Protein AF-A0A318Y4U4-F1 (afdb_monomer_lite)

Radius of gyration: 23.15 Å; chains: 1; bounding box: 52×50×46 Å

Sequence (106 aa):
MTDAGGLFGFVRLVSMAMWGQQFSDSLLEQVNRDRHNLIPLSSSGEPILDHSHHTRPPITDAQPVVRPDQPSGIFLRFTAANVAELKDLASQSMISYPEGVLHHNR

Structure (mmCIF, N/CA/C/O backbone):
data_AF-A0A318Y4U4-F1
#
_entry.id   AF-A0A318Y4U4-F1
#
loop_
_atom_site.group_PDB
_atom_site.id
_atom_site.type_symbol
_atom_site.label_atom_id
_atom_site.label_alt_id
_atom_site.label_comp_id
_atom_site.label_asym_id
_atom_site.label_entity_id
_atom_site.label_seq_id
_atom_site.pdbx_PDB_ins_code
_atom_site.Cartn_x
_atom_site.Cartn_y
_atom_site.Cartn_z
_atom_site.occupancy
_atom_site.B_iso_or_equiv
_atom_site.auth_seq_id
_atom_site.auth_comp_id
_atom_site.auth_asym_id
_atom_site.auth_atom_id
_atom_site.pdbx_PDB_model_num
ATOM 1 N N . MET A 1 1 ? 0.629 -14.071 -3.498 1.00 68.88 1 MET A N 1
ATOM 2 C CA . MET A 1 1 ? 1.237 -13.150 -2.511 1.00 68.88 1 MET A CA 1
ATOM 3 C C . MET A 1 1 ? 0.590 -11.784 -2.681 1.00 68.88 1 MET A C 1
ATOM 5 O O . MET A 1 1 ? 0.225 -11.467 -3.805 1.00 68.88 1 MET A O 1
ATOM 9 N N . THR A 1 2 ? 0.380 -11.050 -1.587 1.00 87.44 2 THR A N 1
ATOM 10 C CA . THR A 1 2 ? -0.260 -9.721 -1.556 1.00 87.44 2 THR A CA 1
ATOM 11 C C . THR A 1 2 ? 0.790 -8.643 -1.295 1.00 87.44 2 THR A C 1
ATOM 13 O O . THR A 1 2 ? 1.793 -8.931 -0.642 1.00 87.44 2 THR A O 1
ATOM 16 N N . ASP A 1 3 ? 0.567 -7.422 -1.778 1.00 92.00 3 ASP A N 1
ATOM 17 C CA . ASP A 1 3 ? 1.353 -6.258 -1.367 1.00 92.00 3 ASP A CA 1
ATOM 18 C C . ASP A 1 3 ? 0.943 -5.776 0.040 1.00 92.00 3 ASP A C 1
ATOM 20 O O . ASP A 1 3 ? 0.045 -6.339 0.681 1.00 92.00 3 ASP A O 1
ATOM 24 N N . ALA A 1 4 ? 1.606 -4.725 0.533 1.00 93.12 4 ALA A N 1
ATOM 25 C CA . ALA A 1 4 ? 1.278 -4.136 1.828 1.00 93.12 4 ALA A CA 1
ATOM 26 C C . ALA A 1 4 ? -0.168 -3.608 1.873 1.00 93.12 4 ALA A C 1
ATOM 28 O O . ALA A 1 4 ? -0.829 -3.751 2.899 1.00 93.12 4 ALA A O 1
ATOM 29 N N . GLY A 1 5 ? -0.683 -3.059 0.767 1.00 91.88 5 GLY A N 1
ATOM 30 C CA . GLY A 1 5 ? -2.060 -2.572 0.675 1.00 91.88 5 GLY A CA 1
ATOM 31 C C . GLY A 1 5 ? -3.081 -3.678 0.936 1.00 91.88 5 GLY A C 1
ATOM 32 O O . GLY A 1 5 ? -3.957 -3.523 1.788 1.00 91.88 5 GLY A O 1
ATOM 33 N N . GLY A 1 6 ? -2.933 -4.827 0.279 1.00 91.94 6 GLY A N 1
ATOM 34 C CA . GLY A 1 6 ? -3.801 -5.981 0.502 1.00 91.94 6 GLY A CA 1
ATOM 35 C C . GLY A 1 6 ? -3.600 -6.634 1.873 1.00 91.94 6 GLY A C 1
ATOM 36 O O . GLY A 1 6 ? -4.579 -7.079 2.470 1.00 91.94 6 GLY A O 1
ATOM 37 N N . LEU A 1 7 ? -2.386 -6.610 2.442 1.00 95.25 7 LEU A N 1
ATOM 38 C CA . LEU A 1 7 ? -2.161 -7.041 3.829 1.00 95.25 7 LEU A CA 1
ATOM 39 C C . LEU A 1 7 ? -2.928 -6.157 4.824 1.00 95.25 7 LEU A C 1
ATOM 41 O O . LEU A 1 7 ? -3.652 -6.677 5.672 1.00 95.25 7 LEU A O 1
ATOM 45 N N . PHE A 1 8 ? -2.814 -4.830 4.717 1.00 94.88 8 PHE A N 1
ATOM 46 C CA . PHE A 1 8 ? -3.554 -3.904 5.581 1.00 94.88 8 PHE A CA 1
ATOM 47 C C . PHE A 1 8 ? -5.068 -3.999 5.360 1.00 94.88 8 PHE A C 1
ATOM 49 O O . PHE A 1 8 ? -5.833 -3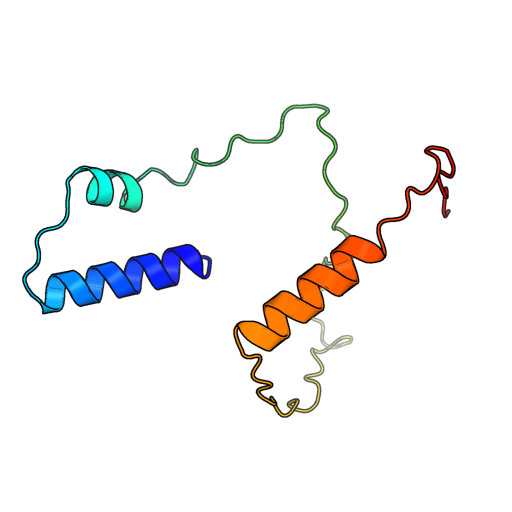.925 6.323 1.00 94.88 8 PHE A O 1
ATOM 56 N N . GLY A 1 9 ? -5.504 -4.228 4.119 1.00 93.62 9 GLY A N 1
ATOM 57 C CA . GLY A 1 9 ? -6.897 -4.525 3.792 1.00 93.62 9 GLY A CA 1
ATOM 58 C C . GLY A 1 9 ? -7.408 -5.773 4.513 1.00 93.62 9 GLY A C 1
ATOM 59 O O . GLY A 1 9 ? -8.456 -5.724 5.154 1.00 93.62 9 GLY A O 1
ATOM 60 N N . PHE A 1 10 ? -6.643 -6.865 4.494 1.00 94.56 10 PHE A N 1
ATOM 61 C CA . PHE A 1 10 ? -6.982 -8.091 5.218 1.00 94.56 10 PHE A CA 1
ATOM 62 C C . PHE A 1 10 ? -7.039 -7.875 6.736 1.00 94.56 10 PHE A C 1
ATOM 64 O O . PHE A 1 10 ? -8.024 -8.250 7.369 1.00 94.56 10 PHE A O 1
ATOM 71 N N . VAL A 1 11 ? -6.030 -7.218 7.321 1.00 96.44 11 VAL A N 1
ATOM 72 C CA . VAL A 1 11 ? -6.011 -6.904 8.761 1.00 96.44 11 VAL A CA 1
ATOM 73 C C . VAL A 1 11 ? -7.248 -6.095 9.157 1.00 96.44 11 VAL A C 1
ATOM 75 O O . VAL A 1 11 ? -7.866 -6.381 10.180 1.00 96.44 11 VAL A O 1
ATOM 78 N N . ARG A 1 12 ? -7.673 -5.136 8.323 1.00 95.44 12 ARG A N 1
ATOM 79 C CA . ARG A 1 12 ? -8.913 -4.381 8.542 1.00 95.44 12 ARG A CA 1
ATOM 80 C C . ARG A 1 12 ? -10.149 -5.287 8.566 1.00 95.44 12 ARG A C 1
ATOM 82 O O . ARG A 1 12 ? -10.978 -5.115 9.455 1.00 95.44 12 ARG A O 1
ATOM 89 N N . LEU A 1 13 ? -10.280 -6.237 7.637 1.00 96.62 13 LEU A N 1
ATOM 90 C CA . LEU A 1 13 ? -11.412 -7.178 7.607 1.00 96.62 13 LEU A CA 1
ATOM 91 C C . LEU A 1 13 ? -11.466 -8.049 8.863 1.00 96.62 13 LEU A C 1
ATOM 93 O O . LEU A 1 13 ? -12.541 -8.240 9.428 1.00 96.62 13 LEU A O 1
ATOM 97 N N . VAL A 1 14 ? -10.311 -8.536 9.322 1.00 97.25 14 VAL A N 1
ATOM 98 C CA . VAL A 1 14 ? -10.210 -9.307 10.569 1.00 97.25 14 VAL A CA 1
ATOM 99 C C . VAL A 1 14 ? -10.689 -8.467 11.752 1.00 97.25 14 VAL A C 1
ATOM 101 O O . VAL A 1 14 ? -11.542 -8.921 12.510 1.00 97.25 14 VAL A O 1
ATOM 104 N N . SER A 1 15 ? -10.219 -7.223 11.876 1.00 98.00 15 SER A N 1
ATOM 105 C CA . SER A 1 15 ? -10.656 -6.313 12.943 1.00 98.00 15 SER A CA 1
ATOM 106 C C . SER A 1 15 ? -12.166 -6.053 12.913 1.00 98.00 15 SER A C 1
ATOM 108 O O . SER A 1 15 ? -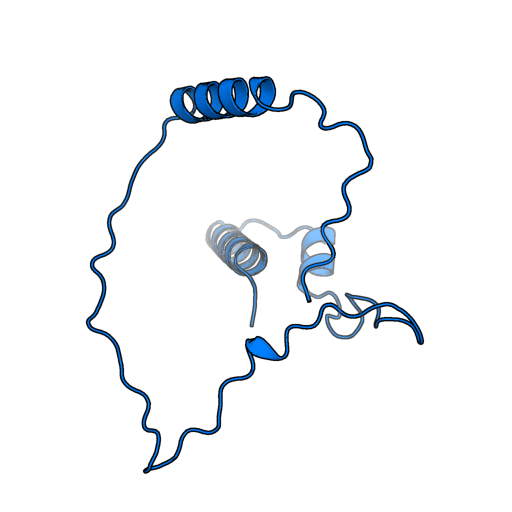12.816 -6.099 13.954 1.00 98.00 15 SER A O 1
ATOM 110 N N . MET A 1 16 ? -12.740 -5.831 11.726 1.00 98.06 16 MET A N 1
ATOM 111 C CA . MET A 1 16 ? -14.186 -5.654 11.550 1.00 98.06 16 MET A CA 1
ATOM 112 C C . MET A 1 16 ? -14.967 -6.892 12.014 1.00 98.06 16 MET A C 1
ATOM 114 O O . MET A 1 16 ? -15.917 -6.759 12.785 1.00 98.06 16 MET A O 1
ATOM 118 N N . ALA A 1 17 ? -14.538 -8.092 11.606 1.00 97.88 17 ALA A N 1
ATOM 119 C CA . ALA A 1 17 ? -15.165 -9.347 12.019 1.00 97.88 17 ALA A CA 1
ATOM 120 C C . ALA A 1 17 ? -15.103 -9.549 13.539 1.00 97.88 17 ALA A C 1
ATOM 122 O O . ALA A 1 17 ? -16.104 -9.903 14.158 1.00 97.88 17 ALA A O 1
ATOM 123 N N . MET A 1 18 ? -13.947 -9.274 14.153 1.00 98.50 18 MET A N 1
ATOM 124 C CA . MET A 1 18 ? -13.759 -9.372 15.605 1.00 98.50 18 MET A CA 1
ATOM 125 C C . MET A 1 18 ? -14.661 -8.410 16.386 1.00 98.50 18 MET A C 1
ATOM 127 O O . MET A 1 18 ? -15.048 -8.713 17.511 1.00 98.50 18 MET A O 1
ATOM 131 N N . TRP A 1 19 ? -15.012 -7.266 15.801 1.00 98.19 19 TRP A N 1
ATOM 132 C CA . TRP A 1 19 ? -15.953 -6.303 16.378 1.00 98.19 19 TRP A CA 1
ATOM 133 C C . TRP A 1 19 ? -17.415 -6.545 15.985 1.00 98.19 19 TRP A C 1
ATOM 135 O O . TRP A 1 19 ? -18.274 -5.736 16.331 1.00 98.19 19 TRP A O 1
ATOM 145 N N . GLY A 1 20 ? -17.721 -7.631 15.271 1.00 97.69 20 GLY A N 1
ATOM 146 C CA . GLY A 1 20 ? -19.082 -7.930 14.819 1.00 97.69 20 GLY A CA 1
ATOM 147 C C . GLY A 1 20 ? -19.626 -6.922 13.802 1.00 97.69 20 GLY A C 1
ATOM 148 O O . GLY A 1 20 ? -20.839 -6.778 13.661 1.00 97.69 20 GLY A O 1
ATOM 149 N N . GLN A 1 21 ? -18.747 -6.195 13.109 1.00 98.12 21 GLN A N 1
ATOM 150 C CA . GLN A 1 21 ? -19.139 -5.253 12.067 1.00 98.12 21 GLN A CA 1
ATOM 151 C C . GLN A 1 21 ? -19.495 -6.004 10.781 1.00 98.12 21 GLN A C 1
ATOM 153 O O . GLN A 1 21 ? -18.829 -6.967 10.403 1.00 98.12 21 GLN A O 1
ATOM 158 N N . GLN A 1 22 ? -20.530 -5.537 10.081 1.00 96.75 22 GLN A N 1
ATOM 159 C CA . GLN A 1 22 ? -20.870 -6.059 8.759 1.00 96.75 22 GLN A CA 1
ATOM 160 C C . GLN A 1 22 ? -19.904 -5.549 7.689 1.00 96.75 22 GLN A C 1
ATOM 162 O O . GLN A 1 22 ? -19.428 -4.411 7.734 1.00 96.75 22 GLN A O 1
ATOM 167 N N . PHE A 1 23 ? -19.654 -6.397 6.696 1.00 97.50 23 PHE A N 1
ATOM 168 C CA . PHE A 1 23 ? -18.962 -6.016 5.473 1.00 97.50 23 PHE A CA 1
ATOM 169 C C . PHE A 1 23 ? -19.959 -5.419 4.485 1.00 97.50 23 PHE A C 1
ATOM 171 O O . PHE A 1 23 ? -21.056 -5.948 4.328 1.00 97.50 23 PHE A O 1
ATOM 178 N N . SER A 1 24 ? -19.581 -4.333 3.809 1.00 96.25 24 SER A N 1
ATOM 179 C CA . SER A 1 24 ? -20.389 -3.815 2.707 1.00 96.25 24 SER A CA 1
ATOM 180 C C . SER A 1 24 ? -20.275 -4.725 1.486 1.00 96.25 24 SER A C 1
ATOM 182 O O . SER A 1 24 ? -19.218 -5.310 1.238 1.00 96.25 24 SER A O 1
ATOM 184 N N . ASP A 1 25 ? -21.324 -4.774 0.668 1.00 97.12 25 ASP A N 1
ATOM 185 C CA . ASP A 1 25 ? -21.319 -5.561 -0.571 1.00 97.12 25 ASP A CA 1
ATOM 186 C C . ASP A 1 25 ? -20.193 -5.129 -1.518 1.00 97.12 25 ASP A C 1
ATOM 188 O O . ASP A 1 25 ? -19.487 -5.966 -2.071 1.00 97.12 25 ASP A O 1
ATOM 192 N N . SER A 1 26 ? -19.936 -3.820 -1.619 1.00 95.75 26 SER A N 1
ATOM 193 C CA . SER A 1 26 ? -18.828 -3.270 -2.412 1.00 95.75 26 SER A CA 1
ATOM 194 C C . SER A 1 26 ? -17.450 -3.746 -1.943 1.00 95.75 26 SER A C 1
ATOM 196 O O . SER A 1 26 ? -16.553 -3.972 -2.754 1.00 95.75 26 SER A O 1
ATOM 198 N N . LEU A 1 27 ? -17.272 -3.911 -0.630 1.00 94.12 27 LEU A N 1
ATOM 199 C CA . LEU A 1 27 ? -16.032 -4.411 -0.052 1.00 94.12 27 LEU A CA 1
ATOM 200 C C . LEU A 1 27 ? -15.874 -5.896 -0.365 1.00 94.12 27 LEU A C 1
ATOM 202 O O . LEU A 1 27 ? -14.797 -6.310 -0.784 1.00 94.12 27 LEU A O 1
ATOM 206 N N . LEU A 1 28 ? -16.946 -6.677 -0.206 1.00 95.19 28 LEU A N 1
ATOM 207 C CA . LEU A 1 28 ? -16.962 -8.097 -0.550 1.00 95.19 28 LEU A CA 1
ATOM 208 C C . LEU A 1 28 ? -16.693 -8.323 -2.040 1.00 95.19 28 LEU A C 1
ATOM 210 O O . LEU A 1 28 ? -15.910 -9.204 -2.386 1.00 95.19 28 LEU A O 1
ATOM 214 N N . GLU A 1 29 ? -17.273 -7.510 -2.917 1.00 94.69 29 GLU A N 1
ATOM 215 C CA . GLU A 1 29 ? -17.002 -7.553 -4.353 1.00 94.69 29 GLU A CA 1
ATOM 216 C C . GLU A 1 29 ? -15.528 -7.249 -4.648 1.00 94.69 29 GLU A C 1
ATOM 218 O O . GLU A 1 29 ? -14.873 -7.976 -5.394 1.00 94.69 29 GLU A O 1
ATOM 223 N N . GLN A 1 30 ? -14.970 -6.206 -4.025 1.00 91.62 30 GLN A N 1
ATOM 224 C CA . GLN A 1 30 ? -13.582 -5.808 -4.248 1.00 91.62 30 GLN A CA 1
ATOM 225 C C . GLN A 1 30 ? -12.586 -6.886 -3.803 1.00 91.62 30 GLN A C 1
ATOM 227 O O . GLN A 1 30 ? -11.635 -7.168 -4.531 1.00 91.62 30 GLN A O 1
ATOM 232 N N . VAL A 1 31 ? -12.778 -7.486 -2.625 1.00 92.19 31 VAL A N 1
ATOM 233 C CA . VAL A 1 31 ? -11.830 -8.474 -2.072 1.00 92.19 31 VAL A CA 1
ATOM 234 C C . VAL A 1 31 ? -11.926 -9.837 -2.756 1.00 92.19 31 VAL A C 1
ATOM 236 O O . VAL A 1 31 ? -10.964 -10.599 -2.711 1.00 92.19 31 VAL A O 1
ATOM 239 N N . ASN A 1 32 ? -13.057 -10.129 -3.406 1.00 93.00 32 ASN A N 1
ATOM 240 C CA . ASN A 1 32 ? -13.282 -11.357 -4.174 1.00 93.00 32 ASN A CA 1
ATOM 241 C C . ASN A 1 32 ? -13.113 -11.170 -5.689 1.00 93.00 32 ASN A C 1
ATOM 243 O O . ASN A 1 32 ? -13.395 -12.092 -6.455 1.00 93.00 32 ASN A O 1
ATOM 247 N N . ARG A 1 33 ? -12.669 -9.993 -6.144 1.00 92.56 33 ARG A N 1
ATOM 248 C CA . ARG A 1 33 ? -12.481 -9.712 -7.568 1.00 92.56 33 ARG A CA 1
ATOM 249 C C . ARG A 1 33 ? -11.485 -10.690 -8.193 1.00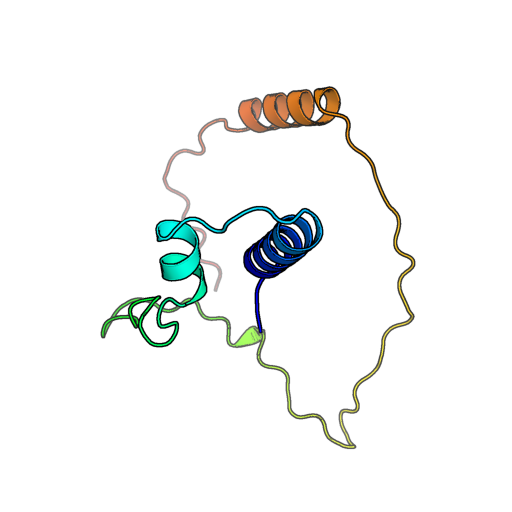 92.56 33 ARG A C 1
ATOM 251 O O . ARG A 1 33 ? -10.436 -10.979 -7.613 1.00 92.56 33 ARG A O 1
ATOM 258 N N . ASP A 1 34 ? -11.791 -11.157 -9.405 1.00 92.56 34 ASP A N 1
ATOM 259 C CA . ASP A 1 34 ? -10.871 -12.005 -10.162 1.00 92.56 34 ASP A CA 1
ATOM 260 C C . ASP A 1 34 ? -9.551 -11.267 -10.422 1.00 92.56 34 ASP A C 1
ATOM 262 O O . ASP A 1 34 ? -9.499 -10.212 -11.057 1.00 92.56 34 ASP A O 1
ATOM 266 N N . ARG A 1 35 ? -8.468 -11.850 -9.913 1.00 88.94 35 ARG A N 1
ATOM 267 C CA . ARG A 1 35 ? -7.115 -11.304 -10.015 1.00 88.94 35 ARG A CA 1
ATOM 268 C C . ARG A 1 35 ? -6.415 -11.671 -11.317 1.00 88.94 35 ARG A C 1
ATOM 270 O O . ARG A 1 35 ? -5.401 -11.052 -11.624 1.00 88.94 35 ARG A O 1
ATOM 277 N N . HIS A 1 36 ? -6.910 -12.660 -12.064 1.00 87.31 36 HIS A N 1
ATOM 278 C CA . HIS A 1 36 ? -6.273 -13.090 -13.313 1.00 87.31 36 HIS A CA 1
ATOM 279 C C . HIS A 1 36 ? -6.334 -12.013 -14.393 1.00 87.31 36 HIS A C 1
ATOM 281 O O . HIS A 1 36 ? -5.385 -11.869 -15.155 1.00 87.31 36 HIS A O 1
ATOM 287 N N . ASN A 1 37 ? -7.420 -11.243 -14.413 1.00 87.19 37 ASN A N 1
ATOM 288 C CA . ASN A 1 37 ? -7.695 -10.247 -15.446 1.00 87.19 37 ASN A CA 1
ATOM 289 C C . ASN A 1 37 ? -7.732 -8.812 -14.897 1.00 87.19 37 ASN A C 1
ATOM 291 O O . ASN A 1 37 ? -8.212 -7.904 -15.569 1.00 87.19 37 ASN A O 1
ATOM 295 N N . LEU A 1 38 ? -7.262 -8.599 -13.661 1.00 88.00 38 LEU A N 1
ATOM 296 C CA . LEU A 1 38 ? -7.352 -7.296 -12.996 1.00 88.00 38 LEU A CA 1
ATOM 297 C C . LEU A 1 38 ? -6.441 -6.244 -13.640 1.00 88.00 38 LEU A C 1
ATOM 299 O O . LEU A 1 38 ? -6.812 -5.077 -13.731 1.00 88.00 38 LEU A O 1
ATOM 303 N N . ILE A 1 39 ? -5.247 -6.663 -14.055 1.00 86.50 39 ILE A N 1
ATOM 304 C CA . ILE A 1 39 ? -4.288 -5.824 -14.770 1.00 86.50 39 ILE A CA 1
ATOM 305 C C . ILE A 1 39 ? -4.288 -6.309 -16.220 1.00 86.50 39 ILE A C 1
ATOM 307 O O . ILE A 1 39 ? -3.963 -7.478 -16.450 1.00 86.50 39 ILE A O 1
ATOM 311 N N . PRO A 1 40 ? -4.664 -5.459 -17.191 1.00 85.25 40 PRO A N 1
ATOM 312 C CA . PRO A 1 40 ? -4.588 -5.814 -18.598 1.00 85.25 40 PRO A CA 1
ATOM 313 C C . PRO A 1 40 ? -3.168 -6.231 -18.972 1.00 85.25 40 PRO A C 1
ATOM 315 O O . PRO A 1 40 ? -2.194 -5.613 -18.541 1.00 85.25 40 PRO A O 1
ATOM 318 N N . LEU A 1 41 ? -3.056 -7.284 -19.779 1.00 84.19 41 LEU A N 1
ATOM 319 C CA . LEU A 1 41 ? -1.768 -7.664 -20.337 1.00 84.19 41 LEU A CA 1
ATOM 320 C C . LEU A 1 41 ? -1.276 -6.574 -21.287 1.00 84.19 41 LEU A C 1
ATOM 322 O O . LEU A 1 41 ? -2.065 -5.945 -21.995 1.00 84.19 41 LEU A O 1
ATOM 326 N N . SER A 1 42 ? 0.042 -6.401 -21.306 1.00 83.88 42 SER A N 1
ATOM 327 C CA . SER A 1 42 ? 0.705 -5.483 -22.219 1.00 83.88 42 SER A CA 1
ATOM 328 C C . SER A 1 42 ? 0.415 -5.852 -23.678 1.00 83.88 42 SER A C 1
ATOM 330 O O . SER A 1 42 ? 0.363 -7.033 -24.040 1.00 83.88 42 SER A O 1
ATOM 332 N N . SER A 1 43 ? 0.185 -4.840 -24.514 1.00 83.38 43 SER A N 1
ATOM 333 C CA . SER A 1 43 ? -0.132 -5.035 -25.934 1.00 83.38 43 SER A CA 1
ATOM 334 C C . SER A 1 43 ? 1.121 -5.315 -26.773 1.00 83.38 43 SER A C 1
ATOM 336 O O . SER A 1 43 ? 2.243 -4.986 -26.390 1.00 83.38 43 SER A O 1
ATOM 338 N N . SER A 1 44 ? 0.949 -5.932 -27.947 1.00 82.69 44 SER A N 1
ATOM 339 C CA . SER A 1 44 ? 2.073 -6.154 -28.864 1.00 82.69 44 SER A CA 1
ATOM 340 C C . SER A 1 44 ? 2.683 -4.812 -29.290 1.00 82.69 44 SER A C 1
ATOM 342 O O . SER A 1 44 ? 2.001 -3.987 -29.892 1.00 82.69 44 SER A O 1
ATOM 344 N N . GLY A 1 45 ? 3.963 -4.604 -28.970 1.00 82.75 45 GLY A N 1
ATOM 345 C CA . GLY A 1 45 ? 4.705 -3.378 -29.288 1.00 82.75 45 GLY A CA 1
ATOM 346 C C . GLY A 1 45 ? 4.774 -2.349 -28.157 1.00 82.75 45 GLY A C 1
ATOM 347 O O . GLY A 1 45 ? 5.449 -1.334 -28.315 1.00 82.75 45 GLY A O 1
ATOM 348 N N . GLU A 1 46 ? 4.130 -2.598 -27.016 1.00 84.31 46 GLU A N 1
ATOM 349 C CA . GLU A 1 46 ? 4.301 -1.753 -25.837 1.00 84.31 46 GLU A CA 1
ATOM 350 C C . GLU A 1 46 ? 5.711 -1.950 -25.240 1.00 84.31 46 GLU A C 1
ATOM 352 O O . GLU A 1 46 ? 6.167 -3.088 -25.075 1.00 84.31 46 GLU A O 1
ATOM 357 N N . PRO A 1 47 ? 6.447 -0.862 -24.951 1.00 81.62 47 PRO A N 1
ATOM 358 C CA . PRO A 1 47 ? 7.796 -0.956 -24.414 1.00 81.62 47 PRO A CA 1
ATOM 359 C C . PRO A 1 47 ? 7.768 -1.517 -22.987 1.00 81.62 47 PRO A C 1
ATOM 361 O O . PRO A 1 47 ? 7.225 -0.902 -22.072 1.00 81.62 47 PRO A O 1
ATOM 364 N N . ILE A 1 48 ? 8.393 -2.678 -22.789 1.00 82.88 48 ILE A N 1
ATOM 365 C CA . ILE A 1 48 ? 8.585 -3.277 -21.464 1.00 82.88 48 ILE A CA 1
ATOM 366 C C . ILE A 1 48 ? 9.850 -2.681 -20.838 1.00 82.88 48 ILE A C 1
ATOM 368 O O . ILE A 1 48 ? 10.891 -2.598 -21.491 1.00 82.88 48 ILE A O 1
ATOM 372 N N . LEU A 1 49 ? 9.774 -2.286 -19.564 1.00 83.38 49 LEU A N 1
ATOM 373 C CA . LEU A 1 49 ? 10.955 -1.887 -18.798 1.00 83.38 49 LEU A CA 1
ATOM 374 C C . LEU A 1 49 ? 11.903 -3.083 -18.646 1.00 83.38 49 LEU A C 1
ATOM 376 O O . LEU A 1 49 ? 11.516 -4.140 -18.142 1.00 83.38 49 LEU A O 1
ATOM 380 N N . ASP A 1 50 ? 13.153 -2.916 -19.076 1.00 83.94 50 ASP A N 1
ATOM 381 C CA . ASP A 1 50 ? 14.153 -3.973 -18.982 1.00 83.94 50 ASP A CA 1
ATOM 382 C C . ASP A 1 50 ? 14.669 -4.123 -17.541 1.00 83.94 50 ASP A C 1
ATOM 384 O O . ASP A 1 50 ? 15.552 -3.402 -17.070 1.00 83.94 50 ASP A O 1
ATOM 388 N N . HIS A 1 51 ? 14.110 -5.107 -16.840 1.00 83.56 51 HIS A N 1
ATOM 389 C CA . HIS A 1 51 ? 14.541 -5.527 -15.507 1.00 83.56 51 HIS A CA 1
ATOM 390 C C . HIS A 1 51 ? 15.416 -6.787 -15.531 1.00 83.56 51 HIS A C 1
ATOM 392 O O . HIS A 1 51 ? 15.616 -7.413 -14.488 1.00 83.56 51 HIS A O 1
ATOM 398 N N . SER A 1 52 ? 15.952 -7.188 -16.689 1.00 82.62 52 SER A N 1
ATOM 399 C CA . SER A 1 52 ? 16.760 -8.410 -16.826 1.00 82.62 52 SER A CA 1
ATOM 400 C C . SER A 1 52 ? 17.970 -8.438 -15.887 1.00 82.62 52 SER A C 1
ATOM 402 O O . SER A 1 52 ? 18.350 -9.507 -15.411 1.00 82.62 52 SER A O 1
ATOM 404 N N . HIS A 1 53 ? 18.504 -7.272 -15.520 1.00 82.62 53 HIS A N 1
ATOM 405 C CA . HIS A 1 53 ? 19.581 -7.106 -14.542 1.00 82.62 53 HIS A CA 1
ATOM 406 C C . HIS A 1 53 ? 19.221 -7.559 -13.111 1.00 82.62 53 HIS A C 1
ATOM 408 O O . HIS A 1 53 ? 20.116 -7.798 -12.303 1.00 82.62 53 HIS A O 1
ATOM 414 N N . HIS A 1 54 ? 17.935 -7.709 -12.778 1.00 83.00 54 HIS A N 1
ATOM 415 C CA . HIS A 1 54 ? 17.479 -8.296 -11.511 1.00 83.00 54 HIS A CA 1
ATOM 416 C C . HIS A 1 54 ? 17.350 -9.823 -11.560 1.00 83.00 54 HIS A C 1
ATOM 418 O O . HIS A 1 54 ? 17.031 -10.446 -10.543 1.00 83.00 54 HIS A O 1
ATOM 424 N N . THR A 1 55 ? 17.596 -10.447 -12.716 1.00 83.50 55 THR A N 1
ATOM 425 C CA . THR A 1 55 ? 17.566 -11.905 -12.840 1.00 83.50 55 THR A CA 1
ATOM 426 C C . THR A 1 55 ? 18.679 -12.492 -11.990 1.00 83.50 55 THR A C 1
ATOM 428 O O . THR A 1 55 ? 19.866 -12.311 -12.261 1.00 83.50 55 THR A O 1
ATOM 431 N N . ARG A 1 56 ? 18.295 -13.212 -10.937 1.00 78.81 56 ARG A N 1
ATOM 432 C CA . ARG A 1 56 ? 19.254 -13.904 -10.084 1.00 78.81 56 ARG A CA 1
ATOM 433 C C . ARG A 1 56 ? 19.895 -15.057 -10.869 1.00 78.81 56 ARG A C 1
ATOM 435 O O . ARG A 1 56 ? 19.148 -15.893 -11.382 1.00 78.81 56 ARG A O 1
ATOM 442 N N . PRO A 1 57 ? 21.235 -15.161 -10.921 1.00 82.88 57 PRO A N 1
ATOM 443 C CA . PRO A 1 57 ? 21.896 -16.342 -11.463 1.00 82.88 57 PRO A CA 1
ATOM 444 C C . PRO A 1 57 ? 21.481 -17.619 -10.711 1.00 82.88 57 PRO A C 1
ATOM 446 O O . PRO A 1 57 ? 21.140 -17.542 -9.522 1.00 82.88 57 PRO A O 1
ATOM 449 N N . PRO A 1 58 ? 21.512 -18.794 -11.364 1.00 84.81 58 PRO A N 1
ATOM 450 C CA . PRO A 1 58 ? 21.241 -20.063 -10.701 1.00 84.81 58 PRO A CA 1
ATOM 451 C C . PRO A 1 58 ? 22.152 -20.268 -9.491 1.00 84.81 58 PRO A C 1
ATOM 453 O O . PRO A 1 58 ? 23.361 -20.056 -9.561 1.00 84.81 58 PRO A O 1
ATOM 456 N N . ILE A 1 59 ? 21.569 -20.714 -8.381 1.00 88.19 59 ILE A N 1
ATOM 457 C CA . ILE A 1 59 ? 22.346 -21.114 -7.208 1.00 88.19 59 ILE A CA 1
ATOM 458 C C . ILE A 1 59 ? 23.010 -22.450 -7.544 1.00 88.19 59 ILE A C 1
ATOM 460 O O . ILE A 1 59 ? 22.319 -23.414 -7.872 1.00 88.19 59 ILE A O 1
ATOM 464 N N . THR A 1 60 ? 24.337 -22.503 -7.471 1.00 87.81 60 THR A N 1
ATOM 465 C CA . THR A 1 60 ? 25.134 -23.709 -7.744 1.00 87.81 60 THR A CA 1
ATOM 466 C C . THR A 1 60 ? 26.165 -23.914 -6.642 1.00 87.81 60 THR A C 1
ATOM 468 O O . THR A 1 60 ? 26.451 -22.986 -5.888 1.00 87.81 60 THR A O 1
ATOM 471 N N . ASP A 1 61 ? 26.776 -25.096 -6.568 1.00 87.00 61 ASP A N 1
ATOM 472 C CA . ASP A 1 61 ? 27.860 -25.351 -5.606 1.00 87.00 61 ASP A CA 1
ATOM 473 C C . ASP A 1 61 ? 29.067 -24.421 -5.829 1.00 87.00 61 ASP A C 1
ATOM 475 O O . ASP A 1 61 ? 29.737 -24.027 -4.878 1.00 87.00 61 ASP A O 1
ATOM 479 N N . ALA A 1 62 ? 29.310 -24.007 -7.079 1.00 85.44 62 ALA A N 1
ATOM 480 C CA . ALA A 1 62 ? 30.344 -23.033 -7.431 1.00 85.44 62 ALA A CA 1
ATOM 481 C C . ALA A 1 62 ? 29.952 -21.578 -7.102 1.00 85.44 62 ALA A C 1
ATOM 483 O O . ALA A 1 62 ? 30.814 -20.700 -7.066 1.00 85.44 62 ALA A O 1
ATOM 484 N N . GLN A 1 63 ? 28.660 -21.308 -6.888 1.00 81.50 63 GLN A N 1
ATOM 485 C CA . GLN A 1 63 ? 28.095 -19.986 -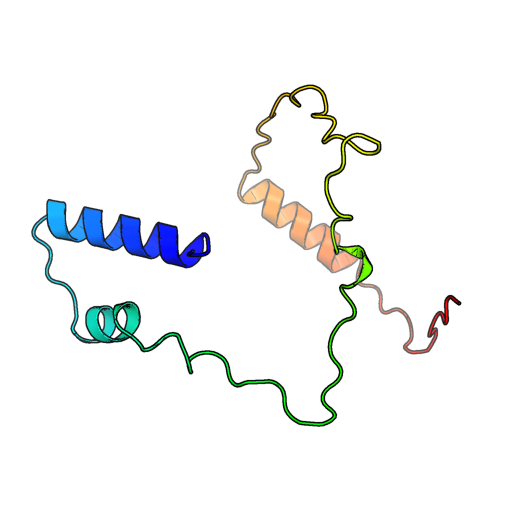6.597 1.00 81.50 63 GLN A CA 1
ATOM 486 C C . GLN A 1 63 ? 27.016 -20.102 -5.503 1.00 81.50 63 GLN A C 1
ATOM 488 O O . GLN A 1 63 ? 25.817 -19.955 -5.781 1.00 81.50 63 GLN A O 1
ATOM 493 N N . PRO A 1 64 ? 27.415 -20.404 -4.252 1.00 83.81 64 PRO A N 1
ATOM 494 C CA . PRO A 1 64 ? 26.478 -20.545 -3.148 1.00 83.81 64 PRO A CA 1
ATOM 495 C C . PRO A 1 64 ? 25.894 -19.187 -2.743 1.00 83.81 64 PRO A C 1
ATOM 497 O O . PRO A 1 64 ? 26.499 -18.130 -2.928 1.00 83.81 64 PRO A O 1
ATOM 500 N N . VAL A 1 65 ? 24.709 -19.205 -2.127 1.00 82.88 65 VAL A N 1
ATOM 501 C CA . VAL A 1 65 ? 24.121 -17.993 -1.542 1.00 82.88 65 VAL A CA 1
ATOM 502 C C . VAL A 1 65 ? 24.936 -17.577 -0.320 1.00 82.88 65 VAL A C 1
ATOM 504 O O . VAL A 1 65 ? 24.809 -18.176 0.747 1.00 82.88 65 VAL A O 1
ATOM 507 N N . VAL A 1 66 ? 25.723 -16.513 -0.453 1.00 80.81 66 VAL A N 1
ATOM 508 C CA . VAL A 1 66 ? 26.349 -15.840 0.690 1.00 80.81 66 VAL A CA 1
ATOM 509 C C . VAL A 1 66 ? 25.283 -14.990 1.375 1.00 80.81 66 VAL A C 1
ATOM 511 O O . VAL A 1 66 ? 24.695 -14.103 0.754 1.00 80.81 66 VAL A O 1
ATOM 514 N N . ARG A 1 67 ? 24.993 -15.274 2.649 1.00 75.00 67 ARG A N 1
ATOM 515 C CA . ARG A 1 67 ? 24.1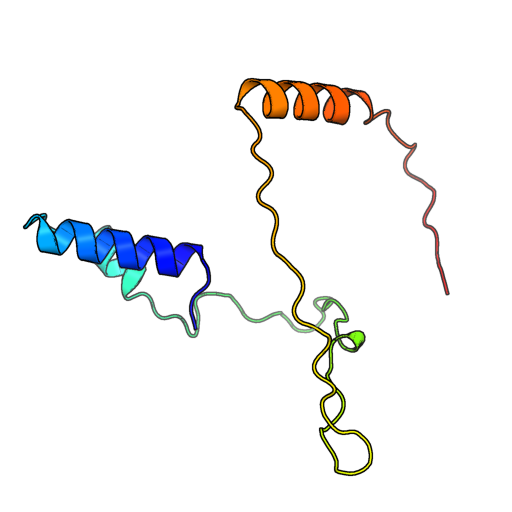62 -14.381 3.461 1.00 75.00 67 ARG A CA 1
ATOM 516 C C . ARG A 1 67 ? 25.069 -13.278 3.999 1.00 75.00 67 ARG A C 1
ATOM 518 O O . ARG A 1 67 ? 26.011 -13.616 4.711 1.00 75.00 67 ARG A O 1
ATOM 525 N N . PRO A 1 68 ? 24.828 -12.004 3.663 1.00 74.94 68 PRO A N 1
ATOM 526 C CA . PRO A 1 68 ? 25.529 -10.924 4.335 1.00 74.94 68 PRO A CA 1
ATOM 527 C C . PRO A 1 68 ? 25.198 -10.943 5.831 1.00 74.94 68 PRO A C 1
ATOM 529 O O . PRO A 1 68 ? 24.134 -11.434 6.229 1.00 74.94 68 PRO A O 1
ATOM 532 N N . ASP A 1 69 ? 26.108 -10.395 6.639 1.00 81.50 69 ASP A N 1
ATOM 533 C CA . ASP A 1 69 ? 25.867 -10.160 8.061 1.00 81.50 69 ASP A CA 1
ATOM 534 C C . ASP A 1 69 ? 24.551 -9.405 8.250 1.00 81.50 69 ASP A C 1
ATOM 536 O O . ASP A 1 69 ? 24.185 -8.539 7.452 1.00 81.50 69 ASP A O 1
ATOM 540 N N . GLN A 1 70 ? 23.812 -9.767 9.296 1.00 74.69 70 GLN A N 1
ATOM 541 C CA . GLN A 1 70 ? 22.474 -9.245 9.519 1.00 74.69 70 GLN A CA 1
ATOM 542 C C . GLN A 1 70 ? 22.562 -7.740 9.829 1.00 74.69 70 GLN A C 1
ATOM 544 O O . GLN A 1 70 ? 23.109 -7.371 10.871 1.00 74.69 70 GLN A O 1
ATOM 549 N N . PRO A 1 71 ? 22.052 -6.852 8.955 1.00 76.19 71 PRO A N 1
ATOM 550 C CA . PRO A 1 71 ? 22.113 -5.423 9.218 1.00 76.19 71 PRO A CA 1
ATOM 551 C C . PRO A 1 71 ? 21.243 -5.091 10.433 1.00 76.19 71 PRO A C 1
ATOM 553 O O . PRO A 1 71 ? 20.127 -5.601 10.572 1.00 76.19 71 PRO A O 1
ATOM 556 N N . SER A 1 72 ? 21.735 -4.222 11.317 1.00 82.31 72 SER A N 1
ATOM 557 C CA . SER A 1 72 ? 20.924 -3.678 12.403 1.00 82.31 72 SER A CA 1
ATOM 558 C C . SER A 1 72 ? 19.944 -2.646 11.839 1.00 82.31 72 SER A C 1
ATOM 560 O O . SER A 1 72 ? 20.324 -1.674 11.190 1.00 82.31 72 SER A O 1
ATOM 562 N N . GLY A 1 73 ? 18.649 -2.873 12.059 1.00 83.06 73 GLY A N 1
ATOM 563 C CA . GLY A 1 73 ? 17.617 -1.909 11.692 1.00 83.06 73 GLY A CA 1
ATOM 564 C C . GLY A 1 73 ? 17.580 -0.755 12.691 1.00 83.06 73 GLY A C 1
ATOM 565 O O . GLY A 1 73 ? 17.447 -0.988 13.891 1.00 83.06 73 GLY A O 1
ATOM 566 N N . ILE A 1 74 ? 17.659 0.483 12.203 1.00 90.38 74 ILE A N 1
ATOM 567 C CA . ILE A 1 74 ? 17.369 1.684 12.995 1.00 90.38 74 ILE A CA 1
ATOM 568 C C . ILE A 1 74 ? 16.037 2.284 12.544 1.00 90.38 74 ILE A C 1
ATOM 570 O O . ILE A 1 74 ? 15.739 2.333 11.351 1.00 90.38 74 ILE A O 1
ATOM 574 N N . PHE A 1 75 ? 15.237 2.761 13.495 1.00 89.94 75 PHE A N 1
ATOM 575 C CA . PHE A 1 75 ? 14.019 3.508 13.199 1.00 89.94 75 PHE A CA 1
ATOM 576 C C . PHE A 1 75 ? 14.295 5.000 13.343 1.00 89.94 75 PHE A C 1
ATOM 578 O O . PHE A 1 75 ? 14.627 5.475 14.428 1.00 89.94 75 PHE A O 1
ATOM 585 N N . LEU A 1 76 ? 14.121 5.742 12.253 1.00 94.31 76 LEU A N 1
ATOM 586 C CA . LEU A 1 76 ? 14.146 7.200 12.258 1.00 94.31 76 LEU A CA 1
ATOM 587 C C . LEU A 1 76 ? 12.711 7.707 12.160 1.00 94.31 76 LEU A C 1
ATOM 589 O O . LEU A 1 76 ? 11.955 7.295 11.281 1.00 94.31 76 LEU A O 1
ATOM 593 N N . ARG A 1 77 ? 12.321 8.591 13.079 1.00 95.06 77 ARG A N 1
ATOM 594 C CA . ARG A 1 77 ? 10.965 9.136 13.131 1.00 95.06 77 ARG A CA 1
ATOM 595 C C . ARG A 1 77 ? 10.955 10.568 12.622 1.00 95.06 77 ARG A C 1
ATOM 597 O O . ARG A 1 77 ? 11.682 11.415 13.129 1.00 95.06 77 ARG A O 1
ATOM 604 N N . PHE A 1 78 ? 10.050 10.841 11.693 1.00 96.38 78 PHE A N 1
ATOM 605 C CA . PHE A 1 78 ? 9.760 12.186 11.216 1.00 96.38 78 PHE A CA 1
ATOM 606 C C . PHE A 1 78 ? 8.404 12.630 11.759 1.00 96.38 78 PHE A C 1
ATOM 608 O O . PHE A 1 78 ? 7.441 11.860 11.764 1.00 96.38 78 PHE A O 1
ATOM 615 N N . THR A 1 79 ? 8.333 13.861 12.260 1.00 97.75 79 THR A N 1
ATOM 616 C CA . THR A 1 79 ? 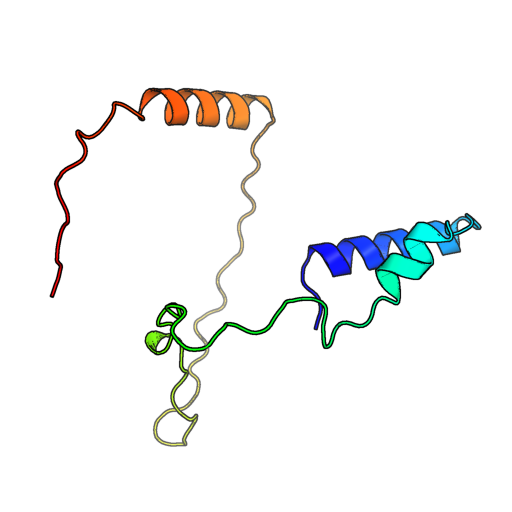7.052 14.478 12.624 1.00 97.75 79 THR A CA 1
ATOM 617 C C . THR A 1 79 ? 6.355 15.008 11.369 1.00 97.75 79 THR A C 1
ATOM 619 O O . THR A 1 79 ? 6.995 15.197 10.336 1.00 97.75 79 THR A O 1
ATOM 622 N N . ALA A 1 80 ? 5.054 15.297 11.458 1.00 97.38 80 ALA A N 1
ATOM 623 C CA . ALA A 1 80 ? 4.332 15.936 10.357 1.00 97.38 80 ALA A CA 1
ATOM 624 C C . ALA A 1 80 ? 4.952 17.292 9.959 1.00 97.38 80 ALA A C 1
ATOM 626 O O . ALA A 1 80 ? 5.024 17.594 8.772 1.00 97.38 80 ALA A O 1
ATOM 627 N N . ALA A 1 81 ? 5.456 18.063 10.933 1.00 97.88 81 ALA A N 1
ATOM 628 C CA . ALA A 1 81 ? 6.149 19.325 10.679 1.00 97.88 81 ALA A CA 1
ATOM 629 C C . ALA A 1 81 ? 7.465 19.107 9.913 1.00 97.88 81 ALA A C 1
ATOM 631 O O . ALA A 1 81 ? 7.684 19.762 8.900 1.00 97.88 81 ALA A O 1
ATOM 632 N N . ASN A 1 82 ? 8.279 18.123 10.323 1.00 97.38 82 ASN A N 1
ATOM 633 C CA . ASN A 1 82 ? 9.524 17.787 9.621 1.00 97.38 82 ASN A CA 1
ATOM 634 C C . ASN A 1 82 ? 9.245 17.391 8.162 1.00 97.38 82 ASN A C 1
ATOM 636 O O . ASN A 1 82 ? 9.974 17.779 7.259 1.00 97.38 82 ASN A O 1
ATOM 640 N N . VAL A 1 83 ? 8.190 16.603 7.919 1.00 97.44 83 VAL A N 1
ATOM 641 C CA . VAL A 1 83 ? 7.814 16.184 6.559 1.00 97.44 83 VAL A CA 1
ATOM 642 C C . VAL A 1 83 ? 7.321 17.370 5.727 1.00 97.44 83 VAL A C 1
ATOM 644 O O . VAL A 1 83 ? 7.640 17.442 4.542 1.00 97.44 83 VAL A O 1
ATOM 647 N N . ALA A 1 84 ? 6.569 18.298 6.325 1.00 97.44 84 ALA A N 1
ATOM 648 C CA . ALA A 1 84 ? 6.116 19.509 5.644 1.00 97.44 84 ALA A CA 1
ATOM 649 C C . ALA A 1 84 ? 7.301 20.387 5.215 1.00 97.44 84 ALA A C 1
ATOM 651 O O . ALA A 1 84 ? 7.393 20.749 4.047 1.00 97.44 84 ALA A O 1
ATOM 652 N N . GLU A 1 85 ? 8.255 20.624 6.114 1.00 96.88 85 GLU A N 1
ATOM 653 C CA . GLU A 1 85 ? 9.474 21.382 5.813 1.00 96.88 85 GLU A CA 1
ATOM 654 C C . GLU A 1 85 ? 10.303 20.719 4.700 1.00 96.88 85 GLU A C 1
ATOM 656 O O . GLU A 1 85 ? 10.709 21.378 3.744 1.00 96.88 85 GLU A O 1
ATOM 661 N N . LEU A 1 86 ? 10.495 19.394 4.765 1.00 95.62 86 LEU A N 1
ATOM 662 C CA . LEU A 1 86 ? 11.189 18.639 3.715 1.00 95.62 86 LEU A CA 1
ATOM 663 C C . LEU A 1 86 ? 10.491 18.766 2.357 1.00 95.62 86 LEU A C 1
ATOM 665 O O . LEU A 1 86 ? 11.158 18.890 1.328 1.00 95.62 86 LEU A O 1
ATOM 669 N N . LYS A 1 87 ? 9.155 18.740 2.344 1.00 95.62 87 LYS A N 1
ATOM 670 C CA . LYS A 1 87 ? 8.367 18.931 1.125 1.00 95.62 87 LYS A CA 1
ATOM 671 C C . LYS A 1 87 ? 8.549 20.339 0.561 1.00 95.62 87 LYS A C 1
ATOM 673 O O . LYS A 1 87 ? 8.716 20.469 -0.652 1.00 95.62 87 LYS A O 1
ATOM 678 N N . ASP A 1 88 ? 8.533 21.367 1.403 1.00 95.81 88 ASP A N 1
ATOM 679 C CA . ASP A 1 88 ? 8.709 22.757 0.973 1.00 95.81 88 ASP A CA 1
ATOM 680 C C . ASP A 1 88 ? 10.099 22.968 0.361 1.00 95.81 88 ASP A C 1
ATOM 682 O O . ASP A 1 88 ? 10.210 23.493 -0.748 1.00 95.81 88 ASP A O 1
ATOM 686 N N . LEU A 1 89 ? 11.150 22.461 1.014 1.00 95.12 89 LEU A N 1
ATOM 687 C CA . LEU A 1 89 ? 12.524 22.497 0.501 1.00 95.12 89 LEU A CA 1
ATOM 688 C C . LEU A 1 89 ? 12.660 21.775 -0.849 1.00 95.12 89 LEU A C 1
ATOM 690 O O . LEU A 1 89 ? 13.259 22.310 -1.782 1.00 95.12 89 LEU A O 1
ATOM 694 N N . ALA A 1 90 ? 12.081 20.578 -0.983 1.00 93.38 90 ALA A N 1
ATOM 695 C CA . ALA A 1 90 ? 12.106 19.820 -2.236 1.00 93.38 90 ALA A CA 1
ATOM 696 C C . ALA A 1 90 ? 11.312 20.504 -3.361 1.00 93.38 90 ALA A C 1
ATOM 698 O O . ALA A 1 90 ? 11.664 20.398 -4.532 1.00 93.38 90 ALA A O 1
ATOM 699 N N . SER A 1 91 ? 10.246 21.226 -3.015 1.00 93.50 91 SER A N 1
ATOM 700 C CA . SER A 1 91 ? 9.435 21.958 -3.993 1.00 93.50 91 SER A CA 1
ATOM 701 C C . SER A 1 91 ? 10.163 23.198 -4.519 1.00 93.50 91 SER A C 1
ATOM 703 O O . SER A 1 91 ? 9.968 23.584 -5.668 1.00 93.50 91 SER A O 1
ATOM 705 N N . GLN A 1 92 ? 11.032 23.806 -3.707 1.00 85.12 92 GLN A N 1
ATOM 706 C CA . GLN A 1 92 ? 11.842 24.967 -4.092 1.00 85.12 92 GLN A CA 1
ATOM 707 C C . GLN A 1 92 ? 13.022 24.604 -5.007 1.00 85.12 92 GLN A C 1
ATOM 709 O O . GLN A 1 92 ? 13.455 25.440 -5.798 1.00 85.12 92 GLN A O 1
ATOM 714 N N . SER A 1 93 ? 13.538 23.371 -4.934 1.00 67.00 93 SER A N 1
ATOM 715 C CA . SER A 1 93 ? 14.657 22.914 -5.772 1.00 67.00 93 SER A CA 1
ATOM 716 C C . SER A 1 93 ? 14.250 22.506 -7.192 1.00 67.00 93 SER A C 1
ATOM 718 O O . SER A 1 93 ? 15.123 22.306 -8.037 1.00 67.00 93 SER A O 1
ATOM 720 N N . MET A 1 94 ? 12.948 22.457 -7.501 1.00 64.50 94 MET A N 1
ATOM 721 C CA . MET A 1 94 ? 12.431 22.291 -8.865 1.00 64.50 94 MET A CA 1
ATOM 722 C C . MET A 1 94 ? 12.515 23.594 -9.684 1.00 64.50 94 MET A C 1
ATOM 724 O O . MET A 1 94 ? 11.528 24.066 -10.248 1.00 64.50 94 MET A O 1
ATOM 728 N N . ILE A 1 95 ? 13.713 24.177 -9.790 1.00 59.72 95 ILE A N 1
ATOM 729 C CA . ILE A 1 95 ? 14.013 25.116 -10.876 1.00 59.72 95 ILE A CA 1
ATOM 730 C C . ILE A 1 95 ? 14.064 24.291 -12.166 1.00 59.72 95 ILE A C 1
ATOM 732 O O . ILE A 1 95 ? 14.823 23.329 -12.265 1.00 59.72 95 ILE A O 1
ATOM 736 N N . SER A 1 96 ? 13.213 24.657 -13.125 1.00 54.38 96 SER A N 1
ATOM 737 C CA . SER A 1 96 ? 13.052 23.993 -14.421 1.00 54.38 96 SER A CA 1
ATOM 738 C C . SER A 1 96 ? 14.403 23.775 -15.111 1.00 54.38 96 SER A C 1
ATOM 740 O O . SER A 1 96 ? 15.070 24.737 -15.499 1.00 54.38 96 SER A O 1
ATOM 742 N N . TYR A 1 97 ? 14.807 22.515 -15.282 1.00 52.56 97 TYR A N 1
ATOM 743 C CA . TYR A 1 97 ? 15.806 22.185 -16.290 1.00 52.56 97 TYR A CA 1
ATOM 744 C C . TYR A 1 97 ? 15.160 22.458 -17.652 1.00 52.56 97 TYR A C 1
ATOM 746 O O . TYR A 1 97 ? 14.085 21.909 -17.906 1.00 52.56 97 TYR A O 1
ATOM 754 N N . PRO A 1 98 ? 15.751 23.293 -18.528 1.00 48.78 98 PRO A N 1
ATOM 755 C CA . PRO A 1 98 ? 15.220 23.454 -19.872 1.00 48.78 98 PRO A CA 1
ATOM 756 C C . PRO A 1 98 ? 15.175 22.077 -20.544 1.00 48.78 98 PRO A C 1
ATOM 758 O O . PRO A 1 98 ? 16.176 21.357 -20.565 1.00 48.78 98 PRO A O 1
ATOM 761 N N . GLU A 1 99 ? 13.993 21.701 -21.039 1.00 47.50 99 GLU A N 1
ATOM 762 C CA . GLU A 1 99 ? 13.783 20.478 -21.810 1.00 47.50 99 GLU A CA 1
ATOM 763 C C . GLU A 1 99 ? 14.826 20.410 -22.932 1.00 47.50 99 GLU A C 1
ATOM 765 O O . GLU A 1 99 ? 14.848 21.269 -23.813 1.00 47.50 99 GLU A O 1
ATOM 770 N N . GLY A 1 100 ? 15.722 19.417 -22.901 1.00 52.47 100 GLY A N 1
ATOM 771 C CA . GLY A 1 100 ? 16.653 19.245 -24.017 1.00 52.47 100 GLY A CA 1
ATOM 772 C C . GLY A 1 100 ? 17.939 18.455 -23.811 1.00 52.47 100 GLY A C 1
ATOM 773 O O . GLY A 1 100 ? 18.641 18.261 -24.798 1.00 52.47 100 GLY A O 1
ATOM 774 N N . VAL A 1 101 ? 18.282 17.956 -22.618 1.00 44.06 101 VAL A N 1
ATOM 775 C CA . VAL A 1 101 ? 19.490 17.115 -22.476 1.00 44.06 101 VAL A CA 1
ATOM 776 C C . VAL A 1 101 ? 19.110 15.661 -22.217 1.00 44.06 101 VAL A C 1
ATOM 778 O O . VAL A 1 101 ? 19.136 15.164 -21.094 1.00 44.06 101 VAL A O 1
ATOM 781 N N . LEU A 1 102 ? 18.756 14.967 -23.302 1.00 42.81 102 LEU A N 1
ATOM 782 C CA . LEU A 1 102 ? 18.775 13.508 -23.363 1.00 42.81 102 LEU A CA 1
ATOM 783 C C . LEU A 1 102 ? 20.225 13.041 -23.181 1.00 42.81 102 LEU A C 1
ATOM 785 O O . LEU A 1 102 ? 20.996 12.995 -24.139 1.00 42.81 102 LEU A O 1
ATOM 789 N N . HIS A 1 103 ? 20.610 12.675 -21.960 1.00 44.47 103 HIS A N 1
ATOM 790 C CA . HIS A 1 103 ? 21.818 11.881 -21.762 1.00 44.47 103 HIS A CA 1
ATOM 791 C C . HIS A 1 103 ? 21.554 10.454 -22.259 1.00 44.47 103 HIS A C 1
ATOM 793 O O . HIS A 1 103 ? 21.073 9.593 -21.528 1.00 44.47 103 HIS A O 1
ATOM 799 N N . HIS A 1 104 ? 21.871 10.216 -23.534 1.00 42.59 104 HIS A N 1
ATOM 800 C CA . HIS A 1 104 ? 22.233 8.891 -24.028 1.00 42.59 104 HIS A CA 1
ATOM 801 C C . HIS A 1 104 ? 23.484 8.442 -23.264 1.00 42.59 104 HIS A C 1
ATOM 803 O O . HIS A 1 104 ? 24.586 8.891 -23.576 1.00 42.59 104 HIS A O 1
ATOM 809 N N . ASN A 1 105 ? 23.322 7.579 -22.264 1.00 38.88 105 ASN A N 1
ATOM 810 C CA . ASN A 1 105 ? 24.444 6.824 -21.720 1.00 38.88 105 ASN A CA 1
ATOM 811 C C . ASN A 1 105 ? 24.388 5.410 -22.288 1.00 38.88 105 ASN A C 1
ATOM 813 O O . ASN A 1 105 ? 23.417 4.678 -22.097 1.00 38.88 105 ASN A O 1
ATOM 817 N N . ARG A 1 106 ? 25.427 5.136 -23.072 1.00 41.03 106 ARG A N 1
ATOM 818 C CA . ARG A 1 106 ? 25.770 3.875 -23.716 1.00 41.03 106 ARG A CA 1
ATOM 819 C C . ARG A 1 106 ? 26.378 2.905 -22.711 1.00 41.03 106 ARG A C 1
ATOM 821 O O . ARG A 1 106 ? 27.027 3.403 -21.764 1.00 41.03 106 ARG A O 1
#

InterPro domains:
  IPR023213 Chloramphenicol acetyltransferase-like domain superfamily [G3DSA:3.30.559.10] (1-46)
  IPR023213 Chloramphenicol acetyltransferase-like domain superfamily [G3DSA:3.30.559.10] (47-94)

pLDDT: mean 84.45, std 15.21, range [38.88, 98.5]

Secondary structure (DSSP, 8-state):
---HHHHHHHHHHHHHHHTTPPPPHHHHHHHT--SSSSSPPPPTTPPPP--GGG-PPPPBTTB--PPPP-PPP------HHHHHHHHHHHHHT-----S-------

Organism: Aspergillus neoniger (strain CBS 115656) (NCBI:txid1448310)

Foldseek 3Di:
DDDPVVVVLVVVVVVCVVVVHDDDPVSVCVNPPDPVPPDPDDDVPPDDDDPVVVDDDDADPVHHDDDPDDDDDDDDDDDPVNVVVVVVVVVVPPPDDPPDDPPPDD